Protein AF-A0A2M6WK04-F1 (afdb_monomer_lite)

pLDDT: mean 90.37, std 5.52, range [62.62, 95.38]

Organism: NCBI:txid1974582

Sequence (74 aa):
MRKCEICEKTSKMGGTRKLLRGHYNPTNWTRKYPNLQKTTTPKGEKVLACTKCIKTFSKDARLADRKAKKELVK

Foldseek 3Di:
DDAAPPPRDAKDKDWAWDDDPHDTHTDDIDIDGFQWDFDAAPVGDTGTHGPVVVVVRCVVVVVVVVVVVVVVVD

Structure (mmCIF, N/CA/C/O backbone):
data_AF-A0A2M6WK04-F1
#
_entry.id   AF-A0A2M6WK04-F1
#
loop_
_atom_site.group_PDB
_atom_site.id
_atom_site.type_symbol
_atom_site.label_atom_id
_atom_site.label_alt_id
_atom_site.label_comp_id
_atom_site.label_asym_id
_atom_site.label_entity_id
_atom_site.label_seq_id
_atom_site.pdbx_PDB_ins_code
_atom_site.Cartn_x
_atom_site.Cartn_y
_atom_site.Cartn_z
_atom_site.occupancy
_atom_site.B_iso_or_equiv
_atom_site.auth_seq_id
_atom_site.auth_comp_id
_atom_site.auth_asym_id
_atom_site.auth_atom_id
_atom_site.pdbx_PDB_model_num
ATOM 1 N N . MET A 1 1 ? 6.329 14.072 -0.711 1.00 72.88 1 MET A N 1
ATOM 2 C CA . MET A 1 1 ? 6.079 12.762 -1.366 1.00 72.88 1 MET A CA 1
ATOM 3 C C . MET A 1 1 ? 4.869 12.116 -0.707 1.00 72.88 1 MET A C 1
ATOM 5 O O . MET A 1 1 ? 4.848 12.054 0.513 1.00 72.88 1 MET A O 1
ATOM 9 N N . ARG A 1 2 ? 3.853 11.679 -1.464 1.00 86.56 2 ARG A N 1
ATOM 10 C CA . ARG A 1 2 ? 2.684 11.012 -0.863 1.00 86.56 2 ARG A CA 1
ATOM 11 C C . ARG A 1 2 ? 3.104 9.625 -0.360 1.00 86.56 2 ARG A C 1
ATOM 13 O O . ARG A 1 2 ? 3.611 8.830 -1.151 1.00 86.56 2 ARG A O 1
ATOM 20 N N . LYS A 1 3 ? 2.926 9.367 0.936 1.00 93.75 3 LYS A N 1
ATOM 21 C CA . LYS A 1 3 ? 3.212 8.082 1.588 1.00 93.75 3 LYS A CA 1
ATOM 22 C C . LYS A 1 3 ? 1.963 7.574 2.296 1.00 93.75 3 LYS A C 1
ATOM 24 O O . LYS A 1 3 ? 1.087 8.361 2.628 1.00 93.75 3 LYS A O 1
ATOM 29 N N . CYS A 1 4 ? 1.878 6.266 2.504 1.00 94.50 4 CYS A N 1
ATOM 30 C CA . CYS A 1 4 ? 0.857 5.708 3.386 1.00 94.50 4 CYS A CA 1
ATOM 31 C C . CYS A 1 4 ? 1.171 6.114 4.829 1.00 94.50 4 CYS A C 1
ATOM 33 O O . CYS A 1 4 ? 2.278 5.856 5.284 1.00 94.50 4 CYS A O 1
ATOM 35 N N . GLU A 1 5 ? 0.216 6.679 5.557 1.00 94.12 5 GLU A N 1
ATOM 36 C CA . GLU A 1 5 ? 0.419 7.085 6.959 1.00 94.12 5 GLU A CA 1
ATOM 37 C C . GLU A 1 5 ? 0.486 5.889 7.925 1.00 94.12 5 GLU A C 1
ATOM 39 O O . GLU A 1 5 ? 1.013 6.012 9.020 1.00 94.12 5 GLU A O 1
ATOM 44 N N . ILE A 1 6 ? 0.019 4.707 7.501 1.00 92.44 6 ILE A N 1
ATOM 45 C CA . ILE A 1 6 ? -0.054 3.499 8.346 1.00 92.44 6 ILE A CA 1
ATOM 46 C C . ILE A 1 6 ? 1.167 2.586 8.180 1.00 92.44 6 ILE A C 1
ATOM 48 O O . ILE A 1 6 ? 1.670 2.029 9.145 1.00 92.44 6 ILE A O 1
ATOM 52 N N . CYS A 1 7 ? 1.617 2.361 6.940 1.00 92.62 7 CYS A N 1
ATOM 53 C CA . CYS A 1 7 ? 2.729 1.441 6.642 1.00 92.62 7 CYS A CA 1
ATOM 54 C C . CYS A 1 7 ? 3.883 2.103 5.891 1.00 92.62 7 CYS A C 1
ATOM 56 O O . CYS A 1 7 ? 4.719 1.407 5.318 1.00 92.62 7 CYS A O 1
ATOM 58 N N . GLU A 1 8 ? 3.860 3.431 5.798 1.00 94.50 8 GLU A N 1
ATOM 59 C CA . GLU A 1 8 ? 4.937 4.260 5.252 1.00 94.50 8 GLU A CA 1
ATOM 60 C C . GLU A 1 8 ? 5.363 3.938 3.819 1.00 94.50 8 GLU A C 1
ATOM 62 O O . GLU A 1 8 ? 6.400 4.388 3.343 1.00 94.50 8 GLU A O 1
ATOM 67 N N . LYS A 1 9 ? 4.538 3.193 3.077 1.00 94.12 9 LYS A N 1
ATOM 68 C CA . LYS A 1 9 ? 4.826 2.868 1.682 1.00 94.12 9 LYS A CA 1
ATOM 69 C C . LYS A 1 9 ? 4.952 4.137 0.858 1.00 94.12 9 LYS A C 1
ATOM 71 O O . LYS A 1 9 ? 4.009 4.926 0.762 1.00 94.12 9 LYS A O 1
ATOM 76 N N . THR A 1 10 ? 6.098 4.254 0.211 1.00 94.50 10 THR A N 1
ATOM 77 C CA . THR A 1 10 ? 6.449 5.298 -0.743 1.00 94.50 10 THR A CA 1
ATOM 78 C C . THR A 1 10 ? 6.468 4.735 -2.161 1.00 94.50 10 THR A C 1
ATOM 80 O O . THR A 1 10 ? 6.268 3.536 -2.390 1.00 94.50 10 THR A O 1
ATOM 83 N N . SER A 1 11 ? 6.663 5.615 -3.139 1.00 93.94 11 SER A N 1
ATOM 84 C CA . SER A 1 11 ? 6.915 5.195 -4.511 1.00 93.94 11 SER A CA 1
ATOM 85 C C . SER A 1 11 ? 8.273 4.500 -4.632 1.00 93.94 11 SER A C 1
ATOM 87 O O . SER A 1 11 ? 9.218 4.809 -3.909 1.00 93.94 11 SER A O 1
ATOM 89 N N . LYS A 1 12 ? 8.373 3.549 -5.562 1.00 93.69 12 LYS A N 1
ATOM 90 C CA . LYS A 1 12 ? 9.613 2.816 -5.854 1.00 93.69 12 LYS A CA 1
ATOM 91 C C . LYS A 1 12 ? 9.888 2.824 -7.350 1.00 93.69 12 LYS A C 1
ATOM 93 O O . LYS A 1 12 ? 8.953 2.822 -8.149 1.00 93.69 12 LYS A O 1
ATOM 98 N N . MET A 1 13 ? 11.160 2.826 -7.734 1.00 94.69 13 MET A N 1
ATOM 99 C CA . MET A 1 13 ? 11.552 2.603 -9.126 1.00 94.69 13 MET A CA 1
ATOM 100 C C . MET A 1 13 ? 11.505 1.106 -9.429 1.00 94.69 13 MET A C 1
ATOM 102 O O . MET A 1 13 ? 11.995 0.300 -8.642 1.00 94.69 13 MET A O 1
ATOM 106 N N . GLY A 1 14 ? 10.895 0.735 -10.552 1.00 93.38 14 GLY A N 1
ATOM 107 C CA . GLY A 1 14 ? 10.832 -0.649 -11.007 1.00 93.38 14 GLY A CA 1
ATOM 108 C C . GLY A 1 14 ? 11.063 -0.746 -12.507 1.00 93.38 14 GLY A C 1
ATOM 109 O O . GLY A 1 14 ? 10.389 -0.072 -13.291 1.00 93.38 14 GLY A O 1
ATOM 110 N N . GLY A 1 15 ? 12.011 -1.595 -12.894 1.00 92.62 15 GLY A N 1
ATOM 111 C CA . GLY A 1 15 ? 12.244 -1.971 -14.283 1.00 92.62 15 GLY A CA 1
ATOM 112 C C . GLY A 1 15 ? 11.244 -3.025 -14.752 1.00 92.62 15 GLY A C 1
ATOM 113 O O . GLY A 1 15 ? 10.885 -3.932 -14.000 1.00 92.62 15 GLY A O 1
ATOM 114 N N . THR A 1 16 ? 10.803 -2.927 -16.002 1.00 91.19 16 THR A N 1
ATOM 115 C CA . THR A 1 16 ? 10.060 -4.001 -16.672 1.00 91.19 16 THR A CA 1
ATOM 116 C C . THR A 1 16 ? 11.013 -4.872 -17.482 1.00 91.19 16 THR A C 1
ATOM 118 O O . THR A 1 16 ? 11.918 -4.364 -18.145 1.00 91.19 16 THR A O 1
ATOM 121 N N . ARG A 1 17 ? 10.804 -6.189 -17.462 1.00 93.00 17 ARG A N 1
ATOM 122 C CA . ARG A 1 17 ? 11.507 -7.135 -18.337 1.00 93.00 17 ARG A CA 1
ATOM 123 C C . ARG A 1 17 ? 10.518 -7.735 -19.326 1.00 93.00 17 ARG A C 1
ATOM 125 O O . ARG A 1 17 ? 9.400 -8.059 -18.933 1.00 93.00 17 ARG A O 1
ATOM 132 N N . LYS A 1 18 ? 10.921 -7.872 -20.587 1.00 92.81 18 LYS A N 1
ATOM 133 C CA . LYS A 1 18 ? 10.130 -8.548 -21.622 1.00 92.81 18 LYS A CA 1
ATOM 134 C C . LYS A 1 18 ? 10.881 -9.784 -22.097 1.00 92.81 18 LYS A C 1
ATOM 136 O O . LYS A 1 18 ? 12.081 -9.709 -22.343 1.00 92.81 18 LYS A O 1
ATOM 141 N N . LEU A 1 19 ? 10.179 -10.911 -22.191 1.00 93.44 19 LEU A N 1
ATOM 142 C CA . LEU A 1 19 ? 10.745 -12.146 -22.722 1.00 93.44 19 LEU A CA 1
ATOM 143 C C . LEU A 1 19 ? 10.814 -12.045 -24.245 1.00 93.44 19 LEU A C 1
ATOM 145 O O . LEU A 1 19 ? 9.795 -11.833 -24.898 1.00 93.44 19 LEU A O 1
ATOM 149 N N . LEU A 1 20 ? 12.011 -12.199 -24.799 1.00 89.50 20 LEU A N 1
ATOM 150 C CA . LEU A 1 20 ? 12.260 -12.231 -26.235 1.00 89.50 20 LEU A CA 1
ATOM 151 C C . LEU A 1 20 ? 13.098 -13.467 -26.545 1.00 89.50 20 LEU A C 1
ATOM 153 O O . LEU A 1 20 ? 14.200 -13.605 -26.021 1.00 89.50 20 LEU A O 1
ATOM 157 N N . ARG A 1 21 ? 12.554 -14.371 -27.372 1.00 88.81 21 ARG A N 1
ATOM 158 C CA . ARG A 1 21 ? 13.228 -15.589 -27.869 1.00 88.81 21 ARG A CA 1
ATOM 159 C C . ARG A 1 21 ? 14.055 -16.327 -26.795 1.00 88.81 21 ARG A C 1
ATOM 161 O O . ARG A 1 21 ? 15.201 -16.680 -27.029 1.00 88.81 21 ARG A O 1
ATOM 168 N N . GLY A 1 22 ? 13.473 -16.531 -25.609 1.00 92.25 22 GLY A N 1
ATOM 169 C CA . GLY A 1 22 ? 14.092 -17.288 -24.510 1.00 92.25 22 GLY A CA 1
ATOM 170 C C . GLY A 1 22 ? 14.833 -16.464 -23.449 1.00 92.25 22 GLY A C 1
ATOM 171 O O . GLY A 1 22 ? 15.144 -17.007 -22.393 1.00 92.25 22 GLY A O 1
ATOM 172 N N . HIS A 1 23 ? 15.045 -15.156 -23.649 1.00 92.56 23 HIS A N 1
ATOM 173 C CA . HIS A 1 23 ? 15.744 -14.301 -22.679 1.00 92.56 23 HIS A CA 1
ATOM 174 C C . HIS A 1 23 ? 14.915 -13.093 -22.227 1.00 92.56 23 HIS A C 1
ATOM 176 O O . HIS A 1 23 ? 14.258 -12.419 -23.022 1.00 92.56 23 HIS A O 1
ATOM 182 N N . TYR A 1 24 ? 14.945 -12.799 -20.924 1.00 95.00 24 TYR A N 1
ATOM 183 C CA . TYR A 1 24 ? 14.275 -11.632 -20.349 1.00 95.00 24 TYR A CA 1
ATOM 184 C C . TYR A 1 24 ? 15.146 -10.382 -20.485 1.00 95.00 24 TYR A C 1
ATOM 186 O O . TYR A 1 24 ? 16.067 -10.173 -19.696 1.00 95.00 24 TYR A O 1
ATOM 194 N N . ASN A 1 25 ? 14.811 -9.513 -21.438 1.00 93.25 25 ASN A N 1
ATOM 195 C CA . ASN A 1 25 ? 15.523 -8.258 -21.648 1.00 93.25 25 ASN A CA 1
ATOM 196 C C . ASN A 1 25 ? 14.926 -7.131 -20.774 1.00 93.25 2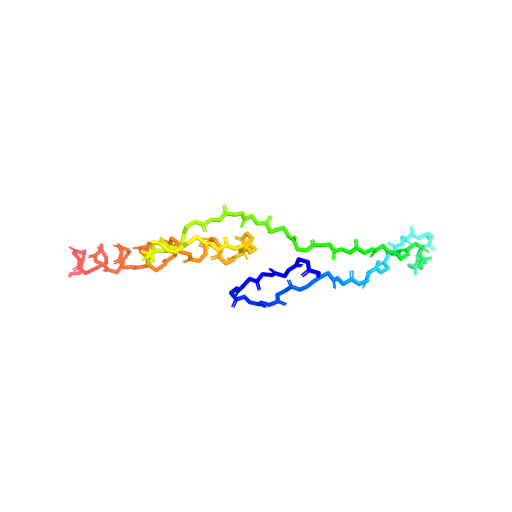5 ASN A C 1
ATOM 198 O O . ASN A 1 25 ? 13.702 -6.923 -20.815 1.00 93.25 25 ASN A O 1
ATOM 202 N N . PRO A 1 26 ? 15.718 -6.405 -19.958 1.00 91.00 26 PRO A N 1
ATOM 203 C CA . PRO A 1 26 ? 15.272 -5.160 -19.334 1.00 91.00 26 PRO A CA 1
ATOM 204 C C . PRO A 1 26 ? 14.842 -4.133 -20.389 1.00 91.00 26 PRO A C 1
ATOM 206 O O . PRO A 1 26 ? 15.455 -3.992 -21.437 1.00 91.00 26 PRO A O 1
ATOM 209 N N . THR A 1 27 ? 13.751 -3.424 -20.109 1.00 88.88 27 THR A N 1
ATOM 210 C CA . THR A 1 27 ? 13.169 -2.433 -21.026 1.00 88.88 27 THR A CA 1
ATOM 211 C C . THR A 1 27 ? 13.216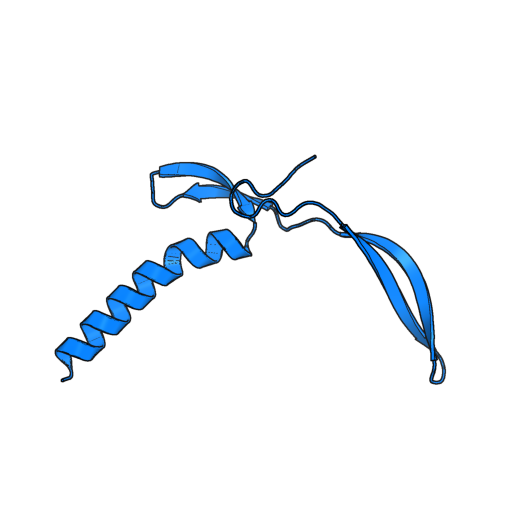 -1.045 -20.404 1.00 88.88 27 THR A C 1
ATOM 213 O O . THR A 1 27 ? 14.254 -0.398 -20.444 1.00 88.88 27 THR A O 1
ATOM 216 N N . ASN A 1 28 ? 12.124 -0.587 -19.792 1.00 92.31 28 ASN A N 1
ATOM 217 C CA . ASN A 1 28 ? 12.039 0.750 -19.219 1.00 92.31 28 ASN A CA 1
ATOM 218 C C . ASN A 1 28 ? 11.920 0.703 -17.690 1.00 92.31 28 ASN A C 1
ATOM 220 O O . ASN A 1 28 ? 11.316 -0.208 -17.115 1.00 92.31 28 ASN A O 1
ATOM 224 N N . TRP A 1 29 ? 12.474 1.718 -17.037 1.00 94.00 29 TRP A N 1
ATOM 225 C CA . TRP A 1 29 ? 12.343 1.952 -15.608 1.00 94.00 29 TRP A CA 1
ATOM 226 C C . TRP A 1 29 ? 11.234 2.959 -15.368 1.00 94.00 29 TRP A C 1
ATOM 228 O O . TRP A 1 29 ? 11.290 4.101 -15.808 1.00 94.00 29 TRP A O 1
ATOM 238 N N . THR A 1 30 ? 10.207 2.539 -14.638 1.00 94.12 30 THR A N 1
ATOM 239 C CA . THR A 1 30 ? 9.071 3.404 -14.315 1.00 94.12 30 THR A CA 1
ATOM 240 C C . THR A 1 30 ? 8.893 3.492 -12.811 1.00 94.12 30 THR A C 1
ATOM 242 O O . THR A 1 30 ? 9.133 2.532 -12.073 1.00 94.12 30 THR A O 1
ATOM 245 N N . ARG A 1 31 ? 8.459 4.659 -12.335 1.00 94.19 31 ARG A N 1
ATOM 246 C CA . ARG A 1 31 ? 8.100 4.838 -10.931 1.00 94.19 31 ARG A CA 1
ATOM 247 C C . ARG A 1 31 ? 6.746 4.184 -10.673 1.00 94.19 31 ARG A C 1
ATOM 249 O O . ARG A 1 31 ? 5.759 4.499 -11.332 1.00 94.19 31 ARG A O 1
ATOM 256 N N . LYS A 1 32 ? 6.691 3.282 -9.701 1.00 93.50 32 LYS A N 1
ATOM 257 C CA . LYS A 1 32 ? 5.463 2.645 -9.226 1.00 93.50 32 LYS A CA 1
ATOM 258 C C . LYS A 1 32 ? 5.012 3.330 -7.945 1.00 93.50 32 LYS A C 1
ATOM 260 O O . LYS A 1 32 ? 5.789 3.458 -6.998 1.00 93.50 32 LYS A O 1
ATOM 265 N N . TYR A 1 33 ? 3.762 3.774 -7.928 1.00 94.31 33 TYR A N 1
ATOM 266 C CA . TYR A 1 33 ? 3.158 4.432 -6.775 1.00 94.31 33 TYR A CA 1
ATOM 267 C C . TYR A 1 33 ? 2.277 3.453 -5.997 1.00 94.31 33 TYR A C 1
ATOM 269 O O . TYR A 1 33 ? 1.611 2.611 -6.605 1.00 94.31 33 TYR A O 1
ATOM 277 N N . PRO A 1 34 ? 2.242 3.548 -4.659 1.00 94.81 34 PRO A N 1
ATOM 278 C CA . PRO A 1 34 ? 1.235 2.846 -3.881 1.00 94.81 34 PRO A CA 1
ATOM 279 C C . PRO A 1 34 ? -0.163 3.390 -4.213 1.00 94.81 34 PRO A C 1
ATOM 281 O O . PRO A 1 34 ? -0.336 4.590 -4.414 1.00 94.81 34 PRO A O 1
ATOM 284 N N . ASN A 1 35 ? -1.167 2.509 -4.235 1.00 95.38 35 ASN A N 1
ATOM 285 C CA . ASN A 1 35 ? -2.571 2.899 -4.385 1.00 95.38 35 ASN A CA 1
ATOM 286 C C . ASN A 1 35 ? -3.062 3.515 -3.063 1.00 95.38 35 ASN A C 1
ATOM 288 O O . ASN A 1 35 ? -3.504 2.793 -2.166 1.00 95.38 35 ASN A O 1
ATOM 292 N N . LEU A 1 36 ? -2.846 4.823 -2.912 1.00 95.25 36 LEU A N 1
ATOM 293 C CA . LEU A 1 36 ? -3.185 5.625 -1.735 1.00 95.25 36 LEU A CA 1
ATOM 294 C C . LEU A 1 36 ? -4.583 6.212 -1.888 1.00 95.25 36 LEU A C 1
ATOM 296 O O . LEU A 1 36 ? -4.880 6.784 -2.931 1.00 95.25 36 LEU A O 1
ATOM 300 N N . GLN A 1 37 ? -5.391 6.122 -0.836 1.00 95.19 37 GLN A N 1
ATOM 301 C CA . GLN A 1 37 ? -6.734 6.684 -0.775 1.00 95.19 37 GLN A CA 1
ATOM 302 C C . GLN A 1 37 ? -6.965 7.420 0.544 1.00 95.19 37 GLN A C 1
ATOM 304 O O . GLN A 1 37 ? -6.400 7.059 1.576 1.00 95.19 37 GLN A O 1
ATOM 309 N N . LYS A 1 38 ? -7.787 8.473 0.500 1.00 94.88 38 LYS A N 1
ATOM 310 C CA . LYS A 1 38 ? -8.250 9.180 1.700 1.00 94.88 38 LYS A CA 1
ATOM 311 C C . LYS A 1 38 ? -9.323 8.328 2.369 1.00 94.88 38 LYS A C 1
ATOM 313 O O . LYS A 1 38 ? -10.331 8.026 1.737 1.00 94.88 38 LYS A O 1
ATOM 318 N N . THR A 1 39 ? -9.111 7.941 3.619 1.00 92.62 39 THR A N 1
ATOM 319 C CA . THR A 1 39 ? -10.019 7.042 4.341 1.00 92.62 39 THR A CA 1
ATOM 320 C C . THR A 1 39 ? -10.141 7.413 5.802 1.00 92.62 39 THR A C 1
ATOM 322 O O . THR A 1 39 ? -9.212 7.973 6.373 1.00 92.62 39 THR A O 1
ATOM 325 N N . THR A 1 40 ? -11.261 7.040 6.412 1.00 93.00 40 THR A N 1
ATOM 326 C CA . THR A 1 40 ? -11.463 7.150 7.857 1.00 93.00 40 THR A CA 1
ATOM 327 C C . THR A 1 40 ? -11.047 5.840 8.527 1.00 93.00 40 THR A C 1
ATOM 329 O O . THR A 1 40 ? -11.451 4.764 8.082 1.00 93.00 40 THR A O 1
ATOM 332 N N . THR A 1 41 ? -10.211 5.906 9.562 1.00 89.12 41 THR A N 1
ATOM 333 C CA . THR A 1 41 ? -9.817 4.738 10.359 1.00 89.12 41 THR A CA 1
ATOM 334 C C . THR A 1 41 ? -10.997 4.234 11.198 1.00 89.12 41 THR A C 1
ATOM 336 O O . THR A 1 41 ? -11.940 4.987 11.445 1.00 89.12 41 THR A O 1
ATOM 339 N N . PRO A 1 42 ? -10.950 2.992 11.719 1.00 86.69 42 PRO A N 1
ATOM 340 C CA . PRO A 1 42 ? -11.956 2.501 12.669 1.00 86.69 42 PRO A CA 1
ATOM 341 C C . PRO A 1 42 ? -12.078 3.350 13.942 1.00 86.69 42 PRO A C 1
ATOM 343 O O . PRO A 1 42 ? -13.092 3.286 14.623 1.00 86.69 42 PRO A O 1
ATOM 346 N N . LYS A 1 43 ? -11.048 4.147 14.255 1.00 86.62 43 LYS A N 1
ATOM 347 C CA . LYS A 1 43 ? -11.028 5.090 15.379 1.00 86.62 43 LYS A CA 1
ATOM 348 C C . LYS A 1 43 ? -11.649 6.455 15.039 1.00 86.62 43 LYS A C 1
ATOM 350 O O . LYS A 1 43 ? -11.752 7.296 15.919 1.00 86.62 43 LYS A O 1
ATOM 355 N N . GLY A 1 44 ? -12.050 6.683 13.783 1.00 89.31 44 GLY A N 1
ATOM 356 C CA . GLY A 1 44 ? -12.680 7.927 13.324 1.00 89.31 44 GLY A CA 1
ATOM 357 C C . GLY A 1 44 ? -11.729 8.962 12.707 1.00 89.31 44 GLY A C 1
ATOM 358 O O . GLY A 1 44 ? -12.176 10.026 12.283 1.00 89.31 44 GLY A O 1
ATOM 359 N N . GLU A 1 45 ? -10.432 8.672 12.599 1.00 91.81 45 GLU A N 1
ATOM 360 C CA . GLU A 1 45 ? -9.429 9.620 12.089 1.00 91.81 45 GLU A CA 1
ATOM 361 C C . GLU A 1 45 ? -9.352 9.594 10.557 1.00 91.81 45 GLU A C 1
ATOM 363 O O . GLU A 1 45 ? -9.379 8.525 9.947 1.00 91.81 45 GLU A O 1
ATOM 368 N N . LYS A 1 46 ? -9.203 10.755 9.909 1.00 93.38 46 LYS A N 1
ATOM 369 C CA . LYS A 1 46 ? -9.012 10.841 8.451 1.00 93.38 46 LYS A CA 1
ATOM 370 C C . LYS A 1 46 ? -7.530 10.717 8.108 1.00 93.38 46 LYS A C 1
ATOM 372 O O . LYS A 1 46 ? -6.748 11.582 8.484 1.00 93.38 46 LYS A O 1
ATOM 377 N N . VAL A 1 47 ? -7.174 9.686 7.347 1.00 93.31 47 VAL A N 1
ATOM 378 C CA . VAL A 1 47 ? -5.788 9.358 6.986 1.00 93.31 47 VAL A CA 1
ATOM 379 C C . VAL A 1 47 ? -5.628 9.067 5.495 1.00 93.31 47 VAL A C 1
ATOM 381 O O . VAL A 1 47 ? -6.566 8.629 4.817 1.00 93.31 47 VAL A O 1
ATOM 384 N N . LEU A 1 48 ? -4.418 9.265 4.972 1.00 94.81 48 LEU A N 1
ATOM 385 C CA . LEU A 1 48 ? -4.024 8.813 3.638 1.00 94.81 48 LEU A CA 1
ATOM 386 C C . LEU A 1 48 ? -3.422 7.400 3.722 1.00 94.81 48 LEU A C 1
ATOM 388 O O . LEU A 1 48 ? -2.244 7.211 4.034 1.00 94.81 48 LEU A O 1
ATOM 392 N N . ALA A 1 49 ? -4.221 6.380 3.412 1.00 94.81 49 ALA A N 1
ATOM 393 C CA . ALA A 1 49 ? -3.835 4.980 3.574 1.00 94.81 49 ALA A CA 1
ATOM 394 C C . ALA A 1 49 ? -3.775 4.223 2.242 1.00 94.81 49 ALA A C 1
ATOM 396 O O . ALA A 1 49 ? -4.508 4.503 1.298 1.00 94.81 49 ALA A O 1
ATOM 397 N N . CYS A 1 50 ? -2.901 3.216 2.148 1.00 95.31 50 CYS A N 1
ATOM 398 C CA . CYS A 1 50 ? -2.879 2.330 0.986 1.00 95.31 50 CYS A CA 1
ATOM 399 C C . CYS A 1 50 ? -4.013 1.297 1.048 1.00 95.31 50 CYS A C 1
ATOM 401 O O . CYS A 1 50 ? -4.390 0.846 2.132 1.00 95.31 50 CYS A O 1
ATOM 403 N N . THR A 1 51 ? -4.488 0.832 -0.108 1.00 93.50 51 THR A N 1
ATOM 404 C CA . THR A 1 51 ? -5.594 -0.143 -0.198 1.00 93.50 51 THR A CA 1
ATOM 405 C C . THR A 1 51 ? -5.375 -1.428 0.607 1.00 93.50 51 THR A C 1
ATOM 407 O O . THR A 1 51 ? -6.331 -1.988 1.141 1.00 93.50 51 THR A O 1
ATOM 410 N N . LYS A 1 52 ? -4.123 -1.879 0.779 1.00 93.31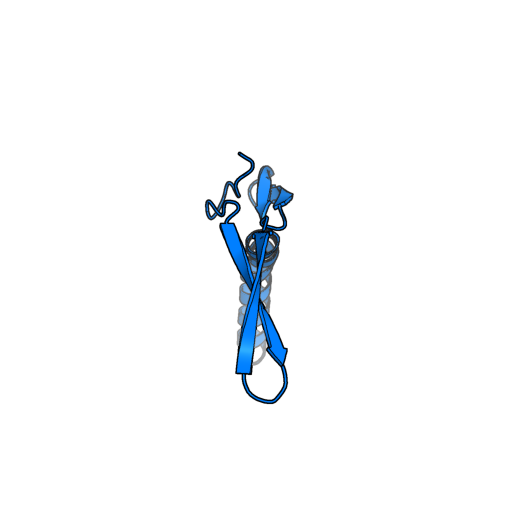 52 LYS A N 1
ATOM 411 C CA . LYS A 1 52 ? -3.803 -3.040 1.633 1.00 93.31 52 LYS A CA 1
ATOM 412 C C . LYS A 1 52 ? -4.132 -2.785 3.112 1.00 93.31 52 LYS A C 1
ATOM 414 O O . LYS A 1 52 ? -4.644 -3.688 3.761 1.00 93.31 52 LYS A O 1
ATOM 419 N N . CYS A 1 53 ? -3.845 -1.587 3.623 1.00 91.69 53 CYS A N 1
ATOM 420 C CA . CYS A 1 53 ? -4.131 -1.203 5.012 1.00 91.69 53 CYS A CA 1
ATOM 421 C C . CYS A 1 53 ? -5.618 -0.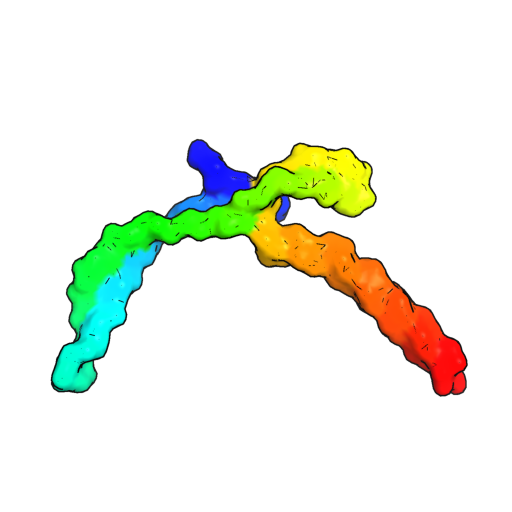904 5.227 1.00 91.69 53 CYS A C 1
ATOM 423 O O . CYS A 1 53 ? -6.174 -1.221 6.269 1.00 91.69 53 CYS A O 1
ATOM 425 N N . ILE A 1 54 ? -6.293 -0.360 4.217 1.00 91.62 54 ILE A N 1
ATOM 426 C CA . ILE A 1 54 ? -7.742 -0.142 4.290 1.00 91.62 54 ILE A CA 1
ATOM 427 C C . ILE A 1 54 ? -8.468 -1.489 4.404 1.00 91.62 54 ILE A C 1
ATOM 429 O O . ILE A 1 54 ? -9.356 -1.660 5.232 1.00 91.62 54 ILE A O 1
ATOM 433 N N . LYS A 1 55 ? -8.029 -2.499 3.641 1.00 90.31 55 LYS A N 1
ATOM 434 C CA . LYS A 1 55 ? -8.600 -3.852 3.699 1.00 90.31 55 LYS A CA 1
ATOM 435 C C . LYS A 1 55 ? -8.429 -4.530 5.064 1.00 90.31 55 LYS A C 1
ATOM 437 O O . LYS A 1 55 ? -9.206 -5.42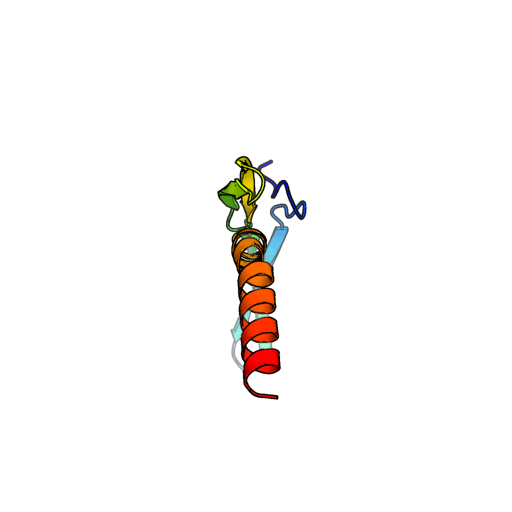2 5.391 1.00 90.31 55 LYS A O 1
ATOM 442 N N . THR A 1 56 ? -7.425 -4.153 5.856 1.00 90.12 56 THR A N 1
ATOM 443 C CA . THR A 1 56 ? -7.245 -4.729 7.197 1.00 90.12 56 THR A CA 1
ATOM 444 C C . THR A 1 56 ? -8.252 -4.203 8.213 1.00 90.12 56 THR A C 1
ATOM 446 O O . THR A 1 56 ? -8.582 -4.945 9.127 1.00 90.12 56 THR A O 1
ATOM 449 N N . PHE A 1 57 ? -8.827 -3.011 8.016 1.00 86.31 57 PHE A N 1
ATOM 450 C CA . PHE A 1 57 ? -9.807 -2.433 8.946 1.00 86.31 57 PHE A CA 1
ATOM 451 C C . PHE A 1 57 ? -11.036 -3.322 9.173 1.00 86.31 57 PHE A C 1
ATOM 453 O O . PHE A 1 57 ? -11.537 -3.408 10.287 1.00 86.31 57 PHE A O 1
ATOM 460 N N . SER A 1 58 ? -11.503 -4.025 8.140 1.00 83.62 58 SER A N 1
ATOM 461 C CA . SER A 1 58 ? -12.651 -4.935 8.242 1.00 83.62 58 SER A CA 1
ATOM 462 C C . SER A 1 58 ? -12.269 -6.374 8.602 1.00 83.62 58 SER A C 1
ATOM 464 O O . SER A 1 58 ? -13.145 -7.208 8.845 1.00 83.62 58 SER A O 1
ATOM 466 N N . LYS A 1 59 ? -10.970 -6.701 8.626 1.00 83.75 59 LYS A N 1
ATOM 467 C CA . LYS A 1 59 ? -10.503 -8.072 8.855 1.00 83.75 59 LYS A CA 1
ATOM 468 C C . LYS A 1 59 ? -10.688 -8.486 10.311 1.00 83.75 59 LYS A C 1
ATOM 470 O O . LYS A 1 59 ? -11.147 -9.601 10.544 1.00 83.75 59 LYS A O 1
ATOM 475 N N . ASP A 1 60 ? -10.387 -7.596 11.250 1.00 78.81 60 ASP A N 1
ATOM 476 C CA . ASP A 1 60 ? -10.499 -7.886 12.682 1.00 78.81 60 ASP A CA 1
ATOM 477 C C . ASP A 1 60 ? -11.965 -8.076 13.089 1.00 78.81 60 ASP A C 1
ATOM 479 O O . ASP A 1 60 ? -12.301 -9.077 13.721 1.00 78.81 60 ASP A O 1
ATOM 483 N N . ALA A 1 61 ? -12.864 -7.217 12.593 1.00 79.56 61 ALA A N 1
ATOM 484 C CA . ALA A 1 61 ? -14.310 -7.375 12.769 1.00 79.56 61 ALA A CA 1
ATOM 485 C C . ALA A 1 61 ? -14.820 -8.720 12.215 1.00 79.56 61 ALA A C 1
ATOM 487 O O . ALA A 1 61 ? -15.571 -9.435 12.877 1.00 79.56 61 ALA A O 1
ATOM 488 N N . ARG A 1 62 ? -14.358 -9.122 11.022 1.00 80.75 62 ARG A N 1
ATOM 489 C CA . ARG A 1 62 ? -14.721 -10.418 10.426 1.00 80.75 62 ARG A CA 1
ATOM 490 C C . ARG A 1 62 ? -14.149 -11.608 11.204 1.00 80.75 62 ARG A C 1
ATOM 492 O O . ARG A 1 62 ? -14.778 -12.661 11.240 1.00 80.75 62 ARG A O 1
ATOM 499 N N . LEU A 1 63 ? -12.948 -11.492 11.774 1.00 84.94 63 LEU A N 1
ATOM 500 C CA . LEU A 1 63 ? -12.355 -12.553 12.594 1.00 84.94 63 LEU A CA 1
ATOM 501 C C . LEU A 1 63 ? -13.132 -12.740 13.901 1.00 84.94 63 LEU A C 1
ATOM 503 O O . LEU A 1 63 ? -13.394 -13.884 14.269 1.00 84.94 63 LEU A O 1
ATOM 507 N N . ALA A 1 64 ? -13.547 -11.644 14.541 1.00 83.12 64 ALA A N 1
ATOM 508 C CA . ALA A 1 64 ? -14.396 -11.680 15.728 1.00 83.12 64 ALA A CA 1
ATOM 509 C C . ALA A 1 64 ? -15.749 -12.361 15.443 1.00 83.12 64 ALA A C 1
ATOM 511 O O . ALA A 1 64 ? -16.097 -13.319 16.129 1.00 83.12 64 ALA A O 1
ATOM 512 N N . ASP A 1 65 ? -16.447 -11.961 14.372 1.00 86.81 65 ASP A N 1
ATOM 513 C CA . ASP A 1 65 ? -17.709 -12.590 13.939 1.00 86.81 65 ASP A CA 1
ATOM 514 C C . ASP A 1 65 ? -17.550 -14.098 13.674 1.00 86.81 65 ASP A C 1
ATOM 516 O O . ASP A 1 65 ? -18.343 -14.918 14.136 1.00 86.81 65 ASP A O 1
ATOM 520 N N . ARG A 1 66 ? -16.474 -14.502 12.982 1.00 89.50 66 ARG A N 1
ATOM 521 C CA . ARG A 1 66 ? -16.194 -15.926 12.728 1.00 89.50 66 ARG A CA 1
ATOM 522 C C . ARG A 1 66 ? -15.916 -16.710 14.009 1.00 89.50 66 ARG A C 1
ATOM 524 O O . ARG A 1 66 ? -16.304 -17.873 14.078 1.00 89.50 66 ARG A O 1
ATOM 531 N N . LYS A 1 67 ? -15.229 -16.112 14.989 1.00 89.56 67 LYS A N 1
ATOM 532 C CA . LYS A 1 67 ? -14.949 -16.757 16.278 1.00 89.56 67 LYS A CA 1
ATOM 533 C C . LYS A 1 67 ? -16.244 -16.962 17.068 1.00 89.56 67 LYS A C 1
ATOM 535 O O . LYS A 1 67 ? -16.504 -18.090 17.469 1.00 89.56 67 LYS A O 1
ATOM 540 N N . ALA A 1 68 ? 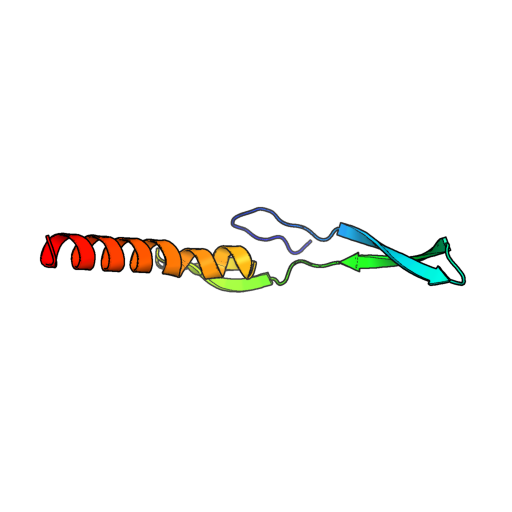-17.082 -15.930 17.165 1.00 88.94 68 ALA A N 1
ATOM 541 C CA . ALA A 1 68 ? -18.388 -16.008 17.821 1.00 88.94 68 ALA A CA 1
ATOM 542 C C . ALA A 1 68 ? -19.291 -17.079 17.182 1.00 88.94 68 ALA A C 1
ATOM 544 O O . ALA A 1 68 ? -19.849 -17.925 17.874 1.00 88.94 68 ALA A O 1
ATOM 545 N N . LYS A 1 69 ? -19.357 -17.129 15.844 1.00 89.25 69 LYS A N 1
ATOM 546 C CA . LYS A 1 69 ? -20.098 -18.177 15.120 1.00 89.25 69 LYS A CA 1
ATOM 547 C C . LYS A 1 69 ? -19.574 -19.586 15.393 1.00 89.25 69 LYS A C 1
ATOM 549 O O . LYS A 1 69 ? -20.361 -20.521 15.436 1.00 89.25 69 LYS A O 1
ATOM 554 N N . LYS A 1 70 ? -18.260 -19.756 15.562 1.00 90.88 70 LYS A N 1
ATOM 555 C CA . LYS A 1 70 ? -17.660 -21.059 15.879 1.00 90.88 70 LYS A CA 1
ATOM 556 C C . LYS A 1 70 ? -17.982 -21.507 17.307 1.00 90.88 70 LYS A C 1
ATOM 558 O O . LYS A 1 70 ? -18.138 -22.700 17.527 1.00 90.88 70 LYS A O 1
ATOM 563 N N . GLU A 1 71 ? -18.064 -20.573 18.249 1.00 89.88 71 GLU A N 1
ATOM 564 C CA . GLU A 1 71 ? -18.418 -20.852 19.647 1.00 89.88 71 GLU A CA 1
ATOM 565 C C . GLU A 1 71 ? -19.897 -21.231 19.805 1.00 89.88 71 GLU A C 1
ATOM 567 O O . GLU A 1 71 ? -20.195 -22.095 20.613 1.00 89.88 71 GLU A O 1
ATOM 572 N N . LEU A 1 72 ? -20.799 -20.678 18.987 1.00 84.94 72 LEU A N 1
ATOM 573 C CA . LEU A 1 72 ? -22.230 -21.036 18.979 1.00 84.94 72 LEU A CA 1
ATOM 574 C C . LEU A 1 72 ? -22.539 -22.421 18.381 1.00 84.94 72 LEU A C 1
ATOM 576 O O . LEU A 1 72 ? -23.629 -22.943 18.583 1.00 84.94 72 LEU A O 1
ATOM 580 N N . VAL A 1 73 ? -21.619 -22.980 17.592 1.00 84.75 73 VAL A N 1
ATOM 581 C CA . VAL A 1 73 ? -21.769 -24.293 16.930 1.00 84.75 73 VAL A CA 1
ATOM 582 C C . VAL A 1 73 ? -21.066 -25.408 17.723 1.00 84.75 73 VAL A C 1
ATOM 584 O O . VAL A 1 73 ? -21.194 -26.579 17.374 1.00 84.75 73 VAL A O 1
ATOM 587 N N . LYS A 1 74 ? -20.305 -25.055 18.765 1.00 62.62 74 LYS A N 1
ATOM 588 C CA . LYS A 1 74 ? -19.596 -25.997 19.635 1.00 62.62 74 LYS A CA 1
ATOM 589 C C . LYS A 1 74 ? -20.480 -26.416 20.805 1.00 62.62 74 LYS A C 1
ATOM 591 O O . LYS A 1 74 ? -20.385 -27.605 21.171 1.00 62.62 74 LYS A O 1
#

InterPro domains:
  IPR034704 Large ribosomal subunit protein bL28/bL31-like superfamily [SSF143800] (2-63)
  IPR037147 Large ribosomal subunit protein bL28 superfamily [G3DSA:2.30.170.40] (2-72)

Radius of gyration: 19.69 Å; chains: 1; bounding box: 38×39×48 Å

Secondary structure (DSSP, 8-state):
----TTT----EEEEEEEEETTEEEEEEEEEEPP-EEEEE-TTS-EEEEEHHHHHHHHHHHHHHHHHHHHHHT-